Protein AF-A0A2W7NTG7-F1 (afdb_monomer)

Mean predicted aligned error: 2.25 Å

pLDDT: mean 97.22, std 2.48, range [77.12, 98.81]

Structure (mmCIF, N/CA/C/O backbone):
data_AF-A0A2W7NTG7-F1
#
_entry.id   AF-A0A2W7NTG7-F1
#
loop_
_atom_site.group_PDB
_atom_site.id
_atom_site.type_symbol
_atom_site.label_atom_id
_atom_site.label_alt_id
_atom_site.label_comp_id
_atom_site.label_asym_id
_atom_site.label_entity_id
_atom_site.label_seq_id
_atom_site.pdbx_PDB_ins_code
_atom_site.Cartn_x
_atom_site.Cartn_y
_atom_site.Cartn_z
_atom_site.occupancy
_atom_site.B_iso_or_equiv
_atom_site.auth_seq_id
_atom_site.auth_comp_id
_atom_site.auth_asym_id
_atom_site.auth_atom_id
_atom_site.pdbx_PDB_model_num
ATOM 1 N N . MET A 1 1 ? -2.825 -13.134 -6.744 1.00 77.12 1 MET A N 1
ATOM 2 C CA . MET A 1 1 ? -1.642 -12.898 -5.889 1.00 77.12 1 MET A CA 1
ATOM 3 C C . MET A 1 1 ? -0.629 -14.017 -6.126 1.00 77.12 1 MET A C 1
ATOM 5 O O . MET A 1 1 ? -1.064 -15.153 -6.277 1.00 77.12 1 MET A O 1
ATOM 9 N N . SER A 1 2 ? 0.673 -13.726 -6.230 1.00 93.56 2 SER A N 1
ATOM 10 C CA . SER A 1 2 ? 1.720 -14.763 -6.357 1.00 93.56 2 SER A CA 1
ATOM 11 C C . SER A 1 2 ? 1.965 -15.478 -5.016 1.00 93.56 2 SER A C 1
ATOM 13 O O . SER A 1 2 ? 1.467 -15.037 -3.986 1.00 93.56 2 SER A O 1
ATOM 15 N N . GLU A 1 3 ? 2.708 -16.590 -5.002 1.00 96.62 3 GLU A N 1
ATOM 16 C CA . GLU A 1 3 ? 3.138 -17.257 -3.755 1.00 96.62 3 GLU A CA 1
ATOM 17 C C . GLU A 1 3 ? 3.972 -16.337 -2.866 1.00 96.62 3 GLU A C 1
ATOM 19 O O . GLU A 1 3 ? 3.566 -16.063 -1.746 1.00 96.62 3 GLU A O 1
ATOM 24 N N . VAL A 1 4 ? 5.019 -15.721 -3.421 1.00 97.25 4 VAL A N 1
ATOM 25 C CA . VAL A 1 4 ? 5.864 -14.770 -2.680 1.00 97.25 4 VAL A CA 1
ATOM 26 C C . VAL A 1 4 ? 5.053 -13.625 -2.066 1.00 97.25 4 VAL A C 1
ATOM 28 O O . VAL A 1 4 ? 5.308 -13.230 -0.935 1.00 97.25 4 VAL A O 1
ATOM 31 N N . ALA A 1 5 ? 4.060 -13.094 -2.787 1.00 97.00 5 ALA A N 1
ATOM 32 C CA . ALA A 1 5 ? 3.209 -12.036 -2.251 1.00 97.00 5 ALA A CA 1
ATOM 33 C C . ALA A 1 5 ? 2.302 -12.525 -1.112 1.00 97.00 5 ALA A C 1
ATOM 35 O O . ALA A 1 5 ? 2.157 -11.817 -0.120 1.00 97.00 5 ALA A O 1
ATOM 36 N N . ARG A 1 6 ? 1.761 -13.747 -1.211 1.00 97.19 6 ARG A N 1
ATOM 37 C CA . ARG A 1 6 ? 0.953 -14.356 -0.142 1.00 97.19 6 ARG A CA 1
ATOM 38 C C . ARG A 1 6 ? 1.776 -14.607 1.117 1.00 97.19 6 ARG A C 1
ATOM 40 O O . ARG A 1 6 ? 1.333 -14.253 2.206 1.00 97.19 6 ARG A O 1
ATOM 47 N N . ASP A 1 7 ? 2.969 -15.171 0.965 1.00 97.94 7 ASP A N 1
ATOM 48 C CA . ASP A 1 7 ? 3.855 -15.470 2.093 1.00 97.94 7 ASP A CA 1
ATOM 49 C C . ASP A 1 7 ? 4.330 -14.185 2.771 1.00 97.94 7 ASP A C 1
ATOM 51 O O . ASP A 1 7 ? 4.365 -14.083 4.000 1.00 97.94 7 ASP A O 1
ATOM 55 N N . TYR A 1 8 ? 4.637 -13.165 1.967 1.00 98.38 8 TYR A N 1
ATOM 56 C CA . TYR A 1 8 ? 4.993 -11.849 2.471 1.00 98.38 8 TYR A CA 1
ATOM 57 C C . TYR A 1 8 ? 3.855 -11.212 3.268 1.00 98.38 8 TYR A C 1
ATOM 59 O O . TYR A 1 8 ? 4.076 -10.800 4.407 1.00 98.38 8 TYR A O 1
ATOM 67 N N . GLN A 1 9 ? 2.639 -11.175 2.714 1.00 98.44 9 GLN A N 1
ATOM 68 C CA . GLN A 1 9 ? 1.459 -10.660 3.407 1.00 98.44 9 GLN A CA 1
ATOM 69 C C . GLN A 1 9 ? 1.247 -11.377 4.742 1.00 98.44 9 GLN A C 1
ATOM 71 O O . GLN A 1 9 ? 1.132 -10.713 5.775 1.00 98.44 9 GLN A O 1
ATOM 76 N N . ALA A 1 10 ? 1.260 -12.713 4.746 1.00 98.19 10 ALA A N 1
ATOM 77 C CA . ALA A 1 10 ? 1.078 -13.506 5.959 1.00 98.19 10 ALA A CA 1
ATOM 78 C C . ALA A 1 10 ? 2.142 -13.178 7.021 1.00 98.19 10 ALA A C 1
ATOM 80 O O . ALA A 1 10 ? 1.821 -12.995 8.194 1.00 98.19 10 ALA A O 1
ATOM 81 N N . ARG A 1 11 ? 3.407 -13.008 6.615 1.00 97.94 11 ARG A N 1
ATOM 82 C CA . ARG A 1 11 ? 4.504 -12.639 7.522 1.00 97.94 11 ARG A CA 1
ATOM 83 C C . ARG A 1 11 ? 4.355 -11.231 8.111 1.00 97.94 11 ARG A C 1
ATOM 85 O O . ARG A 1 11 ? 4.637 -11.036 9.290 1.00 97.94 11 ARG A O 1
ATOM 92 N N . ILE A 1 12 ? 3.948 -10.244 7.312 1.00 98.31 12 ILE A N 1
ATOM 93 C CA . ILE A 1 12 ? 3.804 -8.843 7.756 1.00 98.31 12 ILE A CA 1
ATOM 94 C C . ILE A 1 12 ? 2.608 -8.665 8.702 1.00 98.31 12 ILE A C 1
ATOM 96 O O . ILE A 1 12 ? 2.675 -7.934 9.703 1.00 98.31 12 ILE A O 1
ATOM 100 N N . THR A 1 13 ? 1.499 -9.316 8.365 1.00 98.00 13 THR A N 1
ATOM 101 C CA . THR A 1 13 ? 0.194 -9.094 9.000 1.00 98.00 13 THR A CA 1
ATOM 102 C C . THR A 1 13 ? -0.100 -10.095 10.112 1.00 98.00 13 THR A C 1
ATOM 104 O O . THR A 1 13 ? -0.858 -9.790 11.028 1.00 98.00 13 THR A O 1
ATOM 107 N N . GLY A 1 14 ? 0.510 -11.282 10.059 1.00 97.81 14 GLY A N 1
ATOM 108 C CA . GLY A 1 14 ? 0.162 -12.420 10.909 1.00 97.81 14 GLY A CA 1
ATOM 109 C C . GLY A 1 14 ? -1.136 -13.120 10.493 1.00 97.81 14 GLY A C 1
ATOM 110 O O . GLY A 1 14 ? -1.571 -14.042 11.181 1.00 97.81 14 GLY A O 1
ATOM 111 N N . PHE A 1 15 ? -1.771 -12.694 9.398 1.00 97.88 15 PHE A N 1
ATOM 112 C CA . PHE A 1 15 ? -2.985 -13.321 8.887 1.00 97.88 15 PHE A CA 1
ATOM 113 C C . PHE A 1 15 ? -2.665 -14.617 8.136 1.00 97.88 15 PHE A C 1
ATOM 115 O O . PHE A 1 15 ? -1.583 -14.789 7.571 1.00 97.88 15 PHE A O 1
ATOM 122 N N . ALA A 1 16 ? -3.633 -15.536 8.101 1.00 97.19 16 ALA A N 1
ATOM 123 C CA . ALA A 1 16 ? -3.540 -16.698 7.229 1.00 97.19 16 ALA A CA 1
ATOM 124 C C . ALA A 1 16 ? -3.531 -16.247 5.751 1.00 97.19 16 ALA A C 1
ATOM 126 O O . ALA A 1 16 ? -4.174 -15.247 5.414 1.00 97.19 16 ALA A O 1
ATOM 127 N N . PRO A 1 17 ? -2.853 -16.974 4.844 1.00 94.12 17 PRO A N 1
ATOM 128 C CA . PRO A 1 17 ? -2.887 -16.660 3.418 1.00 94.12 17 PRO A CA 1
ATOM 129 C C . PRO A 1 17 ? -4.322 -16.504 2.897 1.00 94.12 17 PRO A C 1
ATOM 131 O O . PRO A 1 17 ? -5.213 -17.240 3.319 1.00 94.12 17 PRO A O 1
ATOM 134 N N . PHE A 1 18 ? -4.530 -15.575 1.958 1.00 93.06 18 PHE A N 1
ATOM 135 C CA . PHE A 1 18 ? -5.847 -15.231 1.390 1.00 93.06 18 PHE A CA 1
ATOM 136 C C . PHE A 1 18 ? -6.849 -14.604 2.372 1.00 93.06 18 PHE A C 1
ATOM 138 O O . PHE A 1 18 ? -8.043 -14.562 2.081 1.00 93.06 18 PHE A O 1
ATOM 145 N N . THR A 1 19 ? -6.379 -14.119 3.520 1.00 96.75 19 THR A N 1
ATOM 146 C CA . THR A 1 19 ? -7.213 -13.383 4.472 1.00 96.75 19 THR A CA 1
ATOM 147 C C . THR A 1 19 ? -6.920 -11.897 4.365 1.00 96.75 19 THR A C 1
ATOM 149 O O . THR A 1 19 ? -5.766 -11.486 4.437 1.00 96.75 19 THR A O 1
ATOM 152 N N . GLU A 1 20 ? -7.974 -11.103 4.241 1.00 97.38 20 GLU A N 1
ATOM 153 C CA . GLU A 1 20 ? -7.929 -9.641 4.228 1.00 97.38 20 GLU A CA 1
ATOM 154 C C . GLU A 1 20 ? -8.847 -9.097 5.331 1.00 97.38 20 GLU A C 1
ATOM 156 O O . GLU A 1 20 ? -9.693 -9.810 5.882 1.00 97.38 20 GLU A O 1
ATOM 161 N N . TRP A 1 21 ? -8.671 -7.825 5.673 1.00 98.06 21 TRP A N 1
ATOM 162 C CA . TRP A 1 21 ? -9.503 -7.104 6.627 1.00 98.06 21 TRP A CA 1
ATOM 163 C C . TRP A 1 21 ? -10.302 -6.016 5.917 1.00 98.06 21 TRP A C 1
ATOM 165 O O . TRP A 1 21 ? -9.723 -5.091 5.353 1.00 98.06 21 TRP A O 1
ATOM 175 N N . SER A 1 22 ? -11.631 -6.081 5.998 1.00 98.19 22 SER A N 1
ATOM 176 C CA . SER A 1 22 ? -12.491 -5.025 5.464 1.00 98.19 22 SER A CA 1
ATOM 177 C C . SER A 1 22 ? -12.824 -4.001 6.548 1.00 98.19 22 SER A C 1
ATOM 179 O O . SER A 1 22 ? -13.377 -4.337 7.598 1.00 98.19 22 SER A O 1
ATOM 181 N N . PHE A 1 23 ? -12.504 -2.734 6.296 1.00 98.06 23 PHE A N 1
ATOM 182 C CA . PHE A 1 23 ? -12.765 -1.620 7.201 1.00 98.06 23 PHE A CA 1
ATOM 183 C C . PHE A 1 23 ? -13.345 -0.431 6.433 1.00 98.06 23 PHE A C 1
ATOM 185 O O . PHE A 1 23 ? -12.767 0.041 5.458 1.00 98.06 23 PHE A O 1
ATOM 192 N N . ALA A 1 24 ? -14.513 0.055 6.867 1.00 96.62 24 ALA A N 1
ATOM 193 C CA . ALA A 1 24 ? -15.256 1.125 6.189 1.00 96.62 24 ALA A CA 1
ATOM 194 C C . ALA A 1 24 ? -15.509 0.861 4.683 1.00 96.62 24 ALA A C 1
ATOM 196 O O . ALA A 1 24 ? -15.550 1.793 3.880 1.00 96.62 24 ALA A O 1
ATOM 197 N N . GLY A 1 25 ? -15.680 -0.413 4.304 1.00 96.50 25 GLY A N 1
AT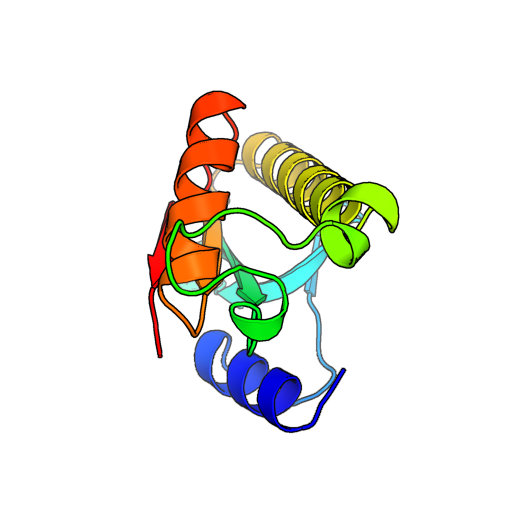OM 198 C CA . GLY A 1 25 ? -15.900 -0.841 2.917 1.00 96.50 25 GLY A CA 1
ATOM 199 C C . GLY A 1 25 ? -14.648 -0.813 2.034 1.00 96.50 25 GLY A C 1
ATOM 200 O O . GLY A 1 25 ? -14.780 -0.847 0.813 1.00 96.50 25 GLY A O 1
ATOM 201 N N . ILE A 1 26 ? -13.460 -0.709 2.635 1.00 98.25 26 ILE A N 1
ATOM 202 C CA . ILE A 1 26 ? -12.158 -0.778 1.969 1.00 98.25 26 ILE A CA 1
ATOM 203 C C . ILE A 1 26 ? -11.385 -1.961 2.542 1.00 98.25 26 ILE A C 1
ATOM 205 O O . ILE A 1 26 ? -11.356 -2.147 3.759 1.00 98.25 26 ILE A O 1
ATOM 209 N N . ASP A 1 27 ? -10.746 -2.729 1.669 1.00 98.25 27 ASP A N 1
ATOM 210 C CA . ASP A 1 27 ? -9.949 -3.883 2.069 1.00 98.25 27 ASP A CA 1
ATOM 211 C C . ASP A 1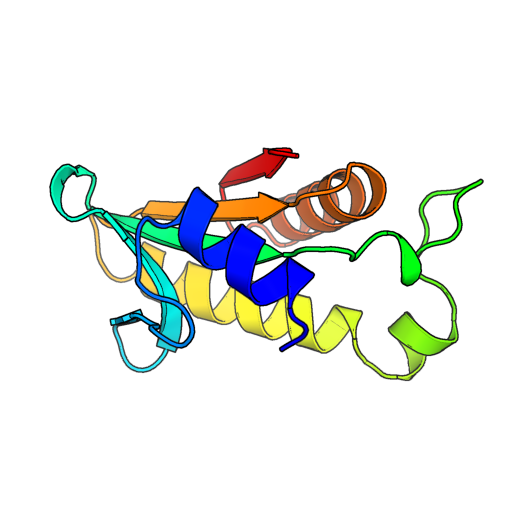 27 ? -8.499 -3.482 2.362 1.00 98.25 27 ASP A C 1
ATOM 213 O O . ASP A 1 27 ? -7.935 -2.565 1.751 1.00 98.25 27 ASP A O 1
ATOM 217 N N . PHE A 1 28 ? -7.925 -4.175 3.337 1.00 98.69 28 PHE A N 1
ATOM 218 C CA . PHE A 1 28 ? -6.555 -4.052 3.812 1.00 98.69 28 PHE A CA 1
ATOM 219 C C . PHE A 1 28 ? -5.968 -5.452 3.951 1.00 98.69 28 PHE A C 1
ATOM 221 O O . PHE A 1 28 ? -6.665 -6.385 4.356 1.00 98.69 28 PHE A O 1
ATOM 228 N N . ASP A 1 29 ? -4.673 -5.594 3.702 1.00 98.56 29 ASP A N 1
ATOM 229 C CA . ASP A 1 29 ? -4.002 -6.888 3.818 1.00 98.56 29 ASP A CA 1
ATOM 230 C C . ASP A 1 29 ? -3.965 -7.420 5.263 1.00 98.56 29 ASP A C 1
ATOM 232 O O . ASP A 1 29 ? -3.871 -8.631 5.472 1.00 98.56 29 ASP A O 1
ATOM 236 N N . GLY A 1 30 ? -4.047 -6.536 6.268 1.00 98.44 30 GLY A N 1
ATOM 237 C CA . GLY A 1 30 ? -4.085 -6.929 7.677 1.00 98.44 30 GLY A CA 1
ATOM 238 C C . GLY A 1 30 ? -4.560 -5.853 8.651 1.00 98.44 30 GLY A C 1
ATOM 239 O O . GLY A 1 30 ? -4.703 -4.676 8.310 1.00 98.44 30 GLY A O 1
ATOM 240 N N . PHE A 1 31 ? -4.777 -6.271 9.900 1.00 98.56 31 PHE A N 1
ATOM 241 C CA . PHE A 1 31 ? -5.157 -5.393 11.006 1.00 98.56 31 PHE A CA 1
ATOM 242 C C . PHE A 1 31 ? -4.594 -5.879 12.349 1.00 98.56 31 PHE A C 1
ATOM 244 O O . PHE A 1 31 ? -4.758 -7.043 12.716 1.00 98.56 31 PHE A O 1
ATOM 251 N N . ARG A 1 32 ? -3.991 -4.965 13.123 1.00 98.00 32 ARG A N 1
ATOM 252 C CA . ARG A 1 32 ? -3.546 -5.198 14.508 1.00 98.00 32 ARG A CA 1
ATOM 253 C C . ARG A 1 32 ? -4.420 -4.424 15.482 1.00 98.00 32 ARG A C 1
ATOM 255 O O . ARG A 1 32 ? -4.299 -3.204 15.617 1.00 98.00 32 ARG A O 1
ATOM 262 N N . SER A 1 33 ? -5.272 -5.148 16.201 1.00 96.69 33 SER A N 1
ATOM 263 C CA . SER A 1 33 ? -6.266 -4.568 17.109 1.00 96.69 33 SER A CA 1
ATOM 264 C C . SER A 1 33 ? -5.655 -3.779 18.269 1.00 96.69 33 SER A C 1
ATOM 266 O O . SER A 1 33 ? -6.151 -2.701 18.586 1.00 96.69 33 SER A O 1
ATOM 268 N N . SER A 1 34 ? -4.553 -4.254 18.857 1.00 96.94 34 SER A N 1
ATOM 269 C CA . SER A 1 34 ? -3.874 -3.592 19.983 1.00 96.94 34 SER A CA 1
ATOM 270 C C . SER A 1 34 ? -3.327 -2.203 19.647 1.00 96.94 34 SER A C 1
ATOM 272 O O . SER A 1 34 ? -3.146 -1.386 20.543 1.00 96.94 34 SER A O 1
ATOM 274 N N . GLU A 1 35 ? -3.062 -1.935 18.368 1.00 97.12 35 GLU A N 1
ATOM 275 C CA . GLU A 1 35 ? -2.481 -0.680 17.875 1.00 97.12 35 GLU A CA 1
ATOM 276 C C . GLU A 1 35 ? -3.478 0.138 17.035 1.00 97.12 35 GLU A C 1
ATOM 278 O O . GLU A 1 35 ? -3.145 1.231 16.578 1.00 97.12 35 GLU A O 1
ATOM 283 N N . CYS A 1 36 ? -4.688 -0.391 16.802 1.00 97.81 36 CYS A N 1
ATOM 284 C CA . CYS A 1 36 ? -5.631 0.122 15.803 1.00 97.81 36 CYS A CA 1
ATOM 285 C C . CYS A 1 36 ? -4.967 0.309 14.418 1.00 97.81 36 CYS A C 1
ATOM 287 O O . CYS A 1 36 ? -5.252 1.271 13.705 1.00 97.81 36 CYS A O 1
ATOM 289 N N . MET A 1 37 ? -4.060 -0.600 14.049 1.00 98.50 37 MET A N 1
ATOM 290 C CA . MET A 1 37 ? -3.172 -0.452 12.894 1.00 98.50 37 MET A CA 1
ATOM 291 C C . MET A 1 37 ? -3.664 -1.283 11.713 1.00 98.50 37 MET A C 1
ATOM 293 O O . MET A 1 37 ? -3.631 -2.512 11.758 1.00 98.50 37 MET A O 1
ATOM 297 N N . LEU A 1 38 ? -4.082 -0.613 10.648 1.00 98.75 38 LEU A N 1
ATOM 298 C CA . LEU A 1 38 ? -4.349 -1.209 9.344 1.00 98.75 38 LEU A CA 1
ATOM 299 C C . LEU A 1 38 ? -3.026 -1.391 8.585 1.00 98.75 38 LEU A C 1
ATOM 301 O O . LEU A 1 38 ? -2.094 -0.594 8.741 1.00 98.75 38 LEU A O 1
ATOM 305 N N . GLN A 1 39 ? -2.929 -2.448 7.784 1.00 98.81 39 GLN A N 1
ATOM 306 C CA . GLN A 1 39 ? -1.690 -2.840 7.115 1.00 98.81 39 GLN A CA 1
ATOM 307 C C . GLN A 1 39 ? -1.932 -3.148 5.636 1.00 98.81 39 GLN A C 1
ATOM 309 O O . GLN A 1 39 ? -2.894 -3.831 5.302 1.00 98.81 39 GLN A O 1
ATOM 314 N N . GLU A 1 40 ? -1.013 -2.704 4.783 1.00 98.81 40 GLU A N 1
ATOM 315 C CA . GLU A 1 40 ? -0.903 -3.097 3.373 1.00 98.81 40 GLU A CA 1
ATOM 316 C C . GLU A 1 40 ? 0.506 -3.651 3.110 1.00 98.81 40 GLU A C 1
ATOM 318 O O . GLU A 1 40 ? 1.483 -3.101 3.620 1.00 98.81 40 GLU A O 1
ATOM 323 N N . ALA A 1 41 ? 0.641 -4.711 2.316 1.00 98.50 41 ALA A N 1
ATOM 324 C CA . ALA A 1 41 ? 1.880 -5.430 2.050 1.00 98.50 41 ALA A CA 1
ATOM 325 C C . ALA A 1 41 ? 2.133 -5.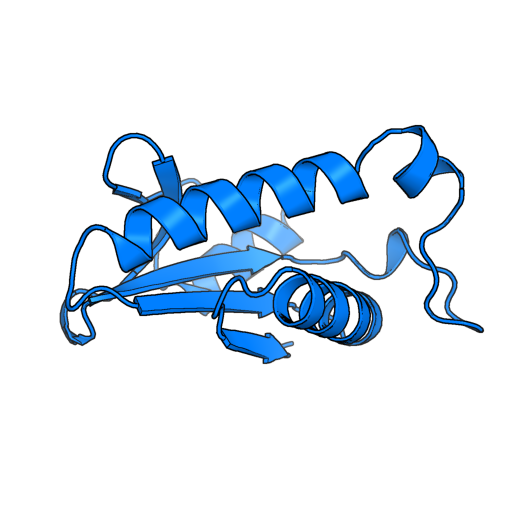578 0.535 1.00 98.50 41 ALA A C 1
ATOM 327 O O . ALA A 1 41 ? 1.419 -6.269 -0.189 1.00 98.50 41 ALA A O 1
ATOM 328 N N . LYS A 1 42 ? 3.210 -4.965 0.034 1.00 98.19 42 LYS A N 1
ATOM 329 C CA . LYS A 1 42 ? 3.607 -4.997 -1.381 1.00 98.19 42 LYS A CA 1
ATOM 330 C C . LYS A 1 42 ? 4.912 -5.773 -1.564 1.00 98.19 42 LYS A C 1
ATOM 332 O O . LYS A 1 42 ? 5.981 -5.343 -1.135 1.00 98.19 42 LYS A O 1
ATOM 337 N N . ALA A 1 43 ? 4.824 -6.919 -2.237 1.00 97.81 43 ALA A N 1
ATOM 338 C CA . ALA A 1 43 ? 5.954 -7.806 -2.504 1.00 97.81 43 ALA A CA 1
ATOM 339 C C . ALA A 1 43 ? 6.332 -7.832 -3.987 1.00 97.81 43 ALA A C 1
ATOM 341 O O . ALA A 1 43 ? 5.445 -7.899 -4.842 1.00 97.81 43 ALA A O 1
ATOM 342 N N . ARG A 1 44 ? 7.637 -7.886 -4.281 1.00 96.88 44 ARG A N 1
ATOM 343 C CA . ARG A 1 44 ? 8.174 -7.999 -5.647 1.00 96.88 44 ARG A CA 1
ATOM 344 C C . ARG A 1 44 ? 7.716 -6.864 -6.569 1.00 96.88 44 ARG A C 1
ATOM 346 O O . ARG A 1 44 ? 7.261 -7.124 -7.681 1.00 96.88 44 ARG A O 1
ATOM 353 N N . TYR A 1 45 ? 7.751 -5.623 -6.094 1.00 96.81 45 TYR A N 1
ATOM 354 C CA . TYR A 1 45 ? 7.351 -4.463 -6.891 1.00 96.81 45 TYR A CA 1
ATOM 355 C C . TYR A 1 45 ? 8.509 -3.837 -7.668 1.00 96.81 45 TYR A C 1
ATOM 357 O O . TYR A 1 45 ? 8.231 -3.216 -8.691 1.00 96.81 45 TYR A O 1
ATOM 365 N N . ASP A 1 46 ? 9.771 -4.066 -7.294 1.00 98.00 46 ASP A N 1
ATOM 366 C CA . ASP A 1 46 ? 10.937 -3.502 -7.993 1.00 98.00 46 ASP A CA 1
ATOM 367 C C . ASP A 1 46 ? 11.011 -3.968 -9.457 1.00 98.00 46 ASP A C 1
ATOM 369 O O . ASP A 1 46 ? 11.521 -3.257 -10.317 1.00 98.00 46 ASP A O 1
ATOM 373 N N . GLN A 1 47 ? 10.384 -5.103 -9.800 1.00 96.25 47 GLN A N 1
ATOM 374 C CA . GLN A 1 47 ? 10.242 -5.559 -11.193 1.00 96.25 47 GLN A CA 1
ATOM 375 C C . GLN A 1 47 ? 9.520 -4.551 -12.113 1.00 96.25 47 GLN A C 1
ATOM 377 O O . GLN A 1 47 ? 9.633 -4.637 -13.338 1.00 96.25 47 GLN A O 1
ATOM 382 N N . PHE A 1 48 ? 8.753 -3.616 -11.545 1.00 97.38 48 PHE A N 1
ATOM 383 C CA . PHE A 1 48 ? 8.034 -2.574 -12.278 1.00 97.38 48 PHE A CA 1
ATOM 384 C C . PHE A 1 48 ? 8.841 -1.290 -12.474 1.00 97.38 48 PHE A C 1
ATOM 386 O O . PHE A 1 48 ? 8.365 -0.389 -13.165 1.00 97.38 48 PHE A O 1
ATOM 393 N N . PHE A 1 49 ? 10.046 -1.221 -11.917 1.00 98.12 49 PHE A N 1
ATOM 394 C CA . PHE A 1 49 ? 10.908 -0.047 -11.930 1.00 98.12 49 PHE A CA 1
ATOM 395 C C . PHE A 1 49 ? 12.198 -0.331 -12.693 1.00 98.12 49 PHE A C 1
ATOM 397 O O . PHE A 1 49 ? 12.594 -1.490 -12.898 1.00 98.12 49 PHE A O 1
ATOM 404 N N . ASP A 1 50 ? 12.813 0.732 -13.191 1.00 96.69 50 ASP A N 1
ATOM 405 C CA . ASP A 1 50 ? 14.159 0.663 -13.728 1.00 96.69 50 ASP A CA 1
ATOM 406 C C . ASP A 1 50 ? 15.182 0.661 -12.574 1.00 96.69 50 ASP A C 1
ATOM 408 O O . ASP A 1 50 ? 15.073 1.480 -11.660 1.00 96.69 50 ASP A O 1
ATOM 412 N N . PRO A 1 51 ? 16.142 -0.283 -12.550 1.00 95.88 51 PRO A N 1
ATOM 413 C CA . PRO A 1 51 ? 17.116 -0.376 -11.469 1.00 95.88 51 PRO A CA 1
ATOM 414 C C . PRO A 1 51 ? 18.158 0.751 -11.473 1.00 95.88 51 PRO A C 1
ATOM 416 O O . PRO A 1 51 ? 18.854 0.898 -10.470 1.00 95.88 51 PRO A O 1
ATOM 419 N N . GLU A 1 52 ? 18.317 1.497 -12.572 1.00 95.06 52 GLU A N 1
ATOM 420 C CA . GLU A 1 52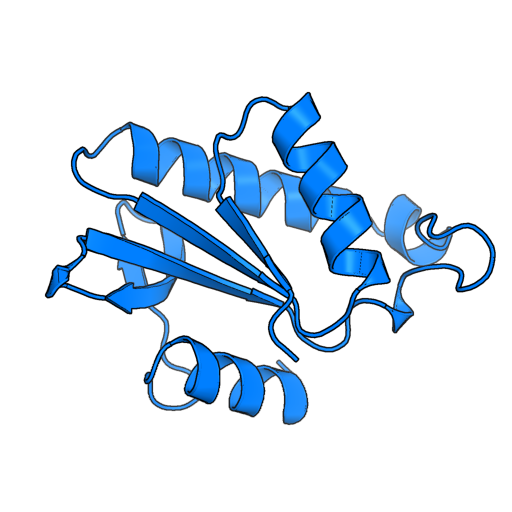 ? 19.329 2.554 -12.676 1.00 95.06 52 GLU A CA 1
ATOM 421 C C . GLU A 1 52 ? 18.833 3.894 -12.126 1.00 95.06 52 GLU A C 1
ATOM 423 O O . GLU A 1 52 ? 19.571 4.562 -11.401 1.00 95.06 52 GLU A O 1
ATOM 428 N N . ASP A 1 53 ? 17.597 4.286 -12.448 1.00 95.31 53 ASP A N 1
ATOM 429 C CA . ASP A 1 53 ? 17.033 5.588 -12.062 1.00 95.31 53 ASP A CA 1
ATOM 430 C C . ASP A 1 53 ? 15.890 5.504 -11.033 1.00 95.31 53 ASP A C 1
ATOM 432 O O . ASP A 1 53 ? 15.514 6.523 -10.452 1.00 95.31 53 ASP A O 1
ATOM 436 N N . GLY A 1 54 ? 15.367 4.304 -10.759 1.00 96.06 54 GLY A N 1
ATOM 437 C CA . GLY A 1 54 ? 14.268 4.086 -9.818 1.00 96.06 54 GLY A CA 1
ATOM 438 C C . GLY A 1 54 ? 12.898 4.547 -10.326 1.00 96.06 54 GLY A C 1
ATOM 439 O O . GLY A 1 54 ? 11.929 4.547 -9.562 1.00 96.06 54 GLY A O 1
ATOM 440 N N . GLU A 1 55 ? 12.784 4.928 -11.598 1.00 96.44 55 GLU A N 1
ATOM 441 C CA . GLU A 1 55 ? 11.539 5.390 -12.199 1.00 96.44 55 GLU A CA 1
ATOM 442 C C . GLU A 1 55 ? 10.694 4.207 -12.715 1.00 96.44 55 GLU A C 1
ATOM 444 O O . GLU A 1 55 ? 11.201 3.132 -13.069 1.00 96.44 55 GLU A O 1
ATOM 449 N N . PRO A 1 56 ? 9.357 4.347 -12.736 1.00 96.69 56 PRO A N 1
ATOM 450 C CA . PRO A 1 56 ? 8.473 3.286 -13.182 1.00 96.69 56 PRO A CA 1
ATOM 451 C C . PRO A 1 56 ? 8.679 3.013 -14.669 1.00 96.69 56 PRO A C 1
ATOM 453 O O . PRO A 1 56 ? 8.611 3.906 -15.518 1.00 96.69 56 PRO A O 1
ATOM 456 N N . ARG A 1 57 ? 8.814 1.733 -15.019 1.00 97.00 57 ARG A N 1
ATOM 457 C CA . ARG A 1 57 ? 8.884 1.306 -16.418 1.00 97.00 57 ARG A CA 1
ATOM 458 C C . ARG A 1 57 ? 7.632 1.766 -17.165 1.00 97.00 57 ARG A C 1
ATOM 460 O O . ARG A 1 57 ? 6.515 1.703 -16.643 1.00 97.00 57 ARG A O 1
ATOM 467 N N . LEU A 1 58 ? 7.795 2.141 -18.436 1.00 92.88 58 LEU A N 1
ATOM 468 C CA . LEU A 1 58 ? 6.707 2.681 -19.266 1.00 92.88 58 LEU A CA 1
ATOM 469 C C . LEU A 1 58 ? 5.449 1.803 -19.266 1.00 92.88 58 LEU A C 1
ATOM 471 O O . LEU A 1 58 ? 4.341 2.323 -19.172 1.00 92.88 58 LEU A O 1
ATOM 475 N N . PHE A 1 59 ? 5.594 0.475 -19.319 1.00 92.81 59 PHE A N 1
ATOM 476 C CA . PHE A 1 59 ? 4.440 -0.428 -19.303 1.00 92.81 59 PHE A CA 1
ATOM 477 C C . PHE A 1 59 ? 3.651 -0.357 -17.986 1.00 92.81 59 PHE A C 1
ATOM 479 O O . PHE A 1 59 ? 2.430 -0.508 -17.999 1.00 92.81 59 PHE A O 1
ATOM 486 N N . PHE A 1 60 ? 4.321 -0.111 -16.856 1.00 94.19 60 PHE A N 1
ATOM 487 C CA . PHE A 1 60 ? 3.682 -0.003 -15.549 1.00 94.19 60 PHE A CA 1
ATOM 488 C C . PHE A 1 60 ? 2.916 1.317 -15.429 1.00 94.19 60 PHE A C 1
ATOM 490 O O . PHE A 1 60 ? 1.749 1.322 -15.028 1.00 94.19 60 PHE A O 1
ATOM 497 N N . SER A 1 61 ? 3.528 2.424 -15.857 1.00 90.88 61 SER A N 1
ATOM 498 C CA . SER A 1 61 ? 2.893 3.746 -15.842 1.00 90.88 61 SER A CA 1
ATOM 499 C C . SER A 1 61 ? 1.734 3.854 -16.851 1.00 90.88 61 SER A C 1
ATOM 501 O O . SER A 1 61 ? 0.593 4.178 -16.487 1.00 90.88 61 SER A O 1
ATOM 503 N N . LEU A 1 62 ? 1.965 3.481 -18.117 1.00 91.38 62 LEU A N 1
ATOM 504 C CA . LEU A 1 62 ? 0.940 3.523 -19.170 1.00 91.38 62 LEU A CA 1
ATOM 505 C C . LEU A 1 62 ? -0.177 2.504 -18.915 1.00 91.38 62 LEU A C 1
ATOM 507 O O . LEU A 1 62 ? -1.356 2.836 -19.059 1.00 91.38 62 LEU A O 1
ATOM 511 N N . GLY A 1 63 ? 0.171 1.311 -18.419 1.00 93.56 63 GLY A N 1
ATOM 512 C CA . GLY A 1 63 ? -0.782 0.285 -17.981 1.00 93.56 63 GLY A CA 1
ATOM 513 C C . GLY A 1 63 ? -1.593 0.665 -16.734 1.00 93.56 63 GLY A C 1
ATOM 514 O O . GLY A 1 63 ? -2.509 -0.061 -16.340 1.00 93.56 63 GLY A O 1
ATOM 515 N N . GLY A 1 64 ? -1.291 1.809 -16.111 1.00 94.81 64 GLY A N 1
ATOM 516 C CA . GLY A 1 64 ? -2.019 2.345 -14.965 1.00 94.81 64 GLY A CA 1
ATOM 517 C C . GLY A 1 64 ? -1.742 1.626 -13.650 1.00 94.81 64 GLY A C 1
ATOM 518 O O . GLY A 1 64 ? -2.552 1.743 -12.732 1.00 94.81 64 GLY A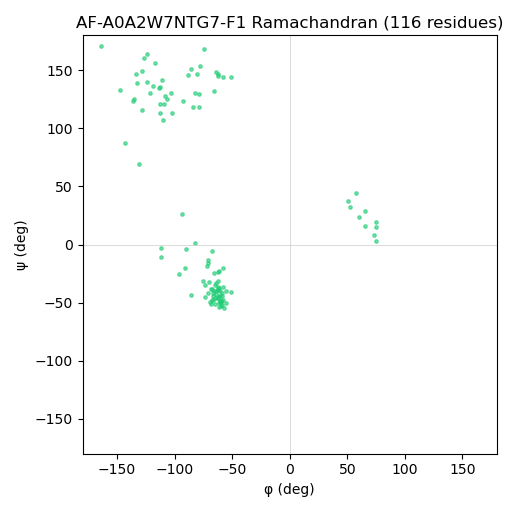 O 1
ATOM 519 N N . GLY A 1 65 ? -0.636 0.888 -13.546 1.00 94.88 65 GLY A N 1
ATOM 520 C CA . GLY A 1 65 ? -0.213 0.223 -12.314 1.00 94.88 65 GLY A CA 1
ATOM 521 C C . GLY A 1 65 ? 0.019 1.220 -11.179 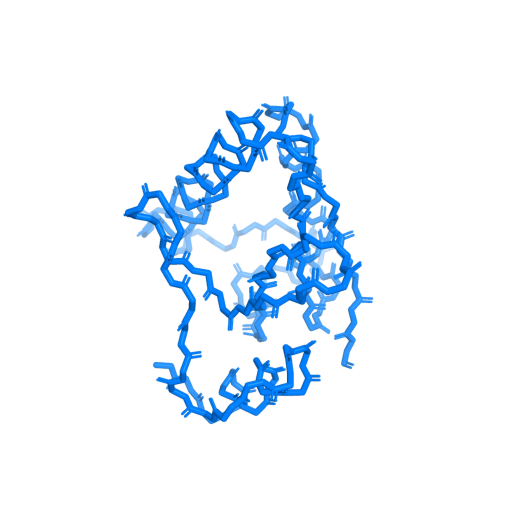1.00 94.88 65 GLY A C 1
ATOM 522 O O . GLY A 1 65 ? -0.575 1.079 -10.112 1.00 94.88 65 GLY A O 1
ATOM 523 N N . GLU A 1 66 ? 0.764 2.292 -11.449 1.00 96.00 66 GLU A N 1
ATOM 524 C CA . GLU A 1 66 ? 0.969 3.387 -10.493 1.00 96.00 66 GLU A CA 1
ATOM 525 C C . GLU A 1 66 ? -0.356 4.044 -10.086 1.00 96.00 66 GLU A C 1
ATOM 527 O O . GLU A 1 66 ? -0.656 4.162 -8.900 1.00 96.00 66 GLU A O 1
ATOM 532 N N . ARG A 1 67 ? -1.210 4.395 -11.061 1.00 97.19 67 ARG A N 1
ATOM 533 C CA . ARG A 1 67 ? -2.525 5.000 -10.784 1.00 97.19 67 ARG A CA 1
ATOM 534 C C . ARG A 1 67 ? -3.393 4.105 -9.897 1.00 97.19 67 ARG A C 1
ATOM 536 O O . ARG A 1 67 ? -4.132 4.615 -9.060 1.00 97.19 67 ARG A O 1
ATOM 543 N N . LYS A 1 68 ? -3.331 2.781 -10.070 1.00 97.56 68 LYS A N 1
ATOM 544 C CA . LYS A 1 68 ? -4.059 1.826 -9.219 1.00 97.56 68 LYS A CA 1
ATOM 545 C C . LYS A 1 68 ? -3.528 1.829 -7.786 1.00 97.56 68 LYS A C 1
ATOM 547 O O . LYS A 1 68 ? -4.343 1.890 -6.870 1.00 97.56 68 LYS A O 1
ATOM 552 N N . ILE A 1 69 ? -2.205 1.823 -7.606 1.00 98.00 69 ILE A N 1
ATOM 553 C CA . ILE A 1 69 ? -1.567 1.906 -6.282 1.00 98.00 69 ILE A CA 1
ATOM 554 C C . ILE A 1 69 ? -1.970 3.203 -5.581 1.00 98.00 69 ILE A C 1
ATOM 556 O O . ILE A 1 69 ? -2.466 3.156 -4.460 1.00 98.00 69 ILE A O 1
ATOM 560 N N . MET A 1 70 ? -1.852 4.345 -6.267 1.00 98.38 70 MET A N 1
ATOM 561 C CA . MET A 1 70 ? -2.223 5.644 -5.699 1.00 98.38 70 MET A CA 1
ATOM 562 C C . MET A 1 70 ? -3.703 5.692 -5.316 1.00 98.38 70 MET A C 1
ATOM 564 O O . MET A 1 70 ? -4.032 6.092 -4.207 1.00 98.38 70 MET A O 1
ATOM 568 N N . ARG A 1 71 ? -4.616 5.198 -6.167 1.00 98.50 71 ARG A N 1
ATOM 569 C CA . ARG A 1 71 ? -6.049 5.137 -5.822 1.00 98.50 71 ARG A CA 1
ATOM 570 C C . ARG A 1 71 ? -6.325 4.274 -4.589 1.00 98.50 71 ARG A C 1
ATOM 572 O O . ARG A 1 71 ? -7.176 4.655 -3.787 1.00 98.50 71 ARG A O 1
ATOM 579 N N . GLN A 1 72 ? -5.637 3.141 -4.442 1.00 98.62 72 GLN A N 1
ATOM 580 C CA . GLN A 1 72 ? -5.768 2.283 -3.263 1.00 98.62 72 GLN A CA 1
ATOM 581 C C . GLN A 1 72 ? -5.261 3.006 -2.007 1.00 98.62 72 GLN A C 1
ATOM 583 O O . GLN A 1 72 ? -6.006 3.128 -1.036 1.00 98.62 72 GLN A O 1
ATOM 588 N N . ALA A 1 73 ? -4.046 3.556 -2.062 1.00 98.75 73 ALA A N 1
ATOM 589 C CA . ALA A 1 73 ? -3.422 4.287 -0.963 1.00 98.75 73 ALA A CA 1
ATOM 590 C C . ALA A 1 73 ? -4.278 5.478 -0.508 1.00 98.75 73 ALA A C 1
ATOM 592 O O . ALA A 1 73 ? -4.566 5.612 0.681 1.00 98.75 73 ALA A O 1
ATOM 593 N N . SER A 1 74 ? -4.767 6.304 -1.438 1.00 98.75 74 SER A N 1
ATOM 594 C CA . SER A 1 74 ? -5.617 7.451 -1.105 1.00 98.75 74 SER A CA 1
ATOM 595 C C . SER A 1 74 ? -6.947 7.020 -0.472 1.00 98.75 74 SER A C 1
ATOM 597 O O . SER A 1 74 ? -7.409 7.658 0.477 1.00 98.75 74 SER A O 1
ATOM 599 N N . ALA A 1 75 ? -7.570 5.939 -0.961 1.00 98.75 75 ALA A N 1
ATOM 600 C CA . ALA A 1 75 ? -8.824 5.424 -0.405 1.00 98.75 75 ALA A CA 1
ATOM 601 C C . ALA A 1 75 ? -8.636 4.874 1.016 1.00 98.75 75 ALA A C 1
ATOM 603 O O . ALA A 1 75 ? -9.383 5.252 1.923 1.00 98.75 75 ALA A O 1
ATOM 604 N N . GLN A 1 76 ? -7.608 4.049 1.216 1.00 98.81 76 GLN A N 1
ATOM 605 C CA . GLN A 1 76 ? -7.242 3.504 2.520 1.00 98.81 76 GLN A CA 1
ATOM 606 C C . GLN A 1 76 ? -6.895 4.621 3.509 1.00 98.81 76 GLN A C 1
ATOM 608 O O . GLN A 1 76 ? -7.481 4.687 4.586 1.00 98.81 76 GLN A O 1
ATOM 613 N N . ALA A 1 77 ? -6.044 5.573 3.118 1.00 98.69 77 ALA A N 1
ATOM 614 C CA . ALA A 1 77 ? -5.664 6.692 3.974 1.00 98.69 77 ALA A CA 1
ATOM 615 C C . ALA A 1 77 ? -6.862 7.570 4.367 1.00 98.69 77 ALA A C 1
ATOM 617 O O . ALA A 1 77 ? -6.953 8.024 5.510 1.00 98.69 77 ALA A O 1
ATOM 618 N N . ARG A 1 78 ? -7.817 7.790 3.450 1.00 98.56 78 ARG A N 1
ATOM 619 C CA . ARG A 1 78 ? -9.066 8.502 3.764 1.00 98.56 78 ARG A CA 1
ATOM 620 C C . ARG A 1 78 ? -9.898 7.739 4.793 1.00 98.56 78 ARG A C 1
ATOM 622 O O . ARG A 1 78 ? -10.383 8.359 5.737 1.00 98.56 78 ARG A O 1
ATOM 629 N N . ALA A 1 79 ? -10.063 6.428 4.614 1.00 98.44 79 ALA A N 1
ATOM 630 C CA . ALA A 1 79 ? -10.808 5.583 5.545 1.00 98.44 79 ALA A CA 1
ATOM 631 C C . ALA A 1 79 ? -10.164 5.580 6.939 1.00 98.44 79 ALA A C 1
ATOM 633 O O . ALA A 1 79 ? -10.865 5.771 7.930 1.00 98.44 79 ALA A O 1
ATOM 634 N N . THR A 1 80 ? -8.838 5.462 7.021 1.00 98.38 80 THR A N 1
ATOM 635 C CA . THR A 1 80 ? -8.092 5.523 8.285 1.00 98.38 80 THR A CA 1
ATOM 636 C C . THR A 1 80 ? -8.265 6.879 8.978 1.00 98.38 80 THR A C 1
ATOM 638 O O . THR A 1 80 ? -8.728 6.944 10.115 1.00 98.38 80 THR A O 1
ATOM 641 N N . ARG A 1 81 ? -7.994 7.999 8.288 1.00 97.88 81 ARG A N 1
ATOM 642 C CA . ARG A 1 81 ? -8.100 9.342 8.897 1.00 97.88 81 ARG A CA 1
ATOM 643 C C . ARG A 1 81 ? -9.511 9.694 9.365 1.00 97.88 81 ARG A C 1
ATOM 645 O O . ARG A 1 81 ? -9.659 10.438 10.329 1.00 97.88 81 ARG A O 1
ATOM 652 N N . ALA A 1 82 ? -10.538 9.181 8.691 1.00 98.06 82 ALA A N 1
ATOM 653 C CA . ALA A 1 82 ? -11.927 9.406 9.077 1.00 98.06 82 ALA A CA 1
ATOM 654 C C . ALA A 1 82 ? -12.331 8.669 10.369 1.00 98.06 82 ALA A C 1
ATOM 656 O O . ALA A 1 82 ? -13.385 8.969 10.922 1.00 98.06 82 ALA A O 1
ATOM 657 N N . ASN A 1 83 ? -11.516 7.724 10.853 1.00 97.94 83 ASN A N 1
ATOM 658 C CA . ASN A 1 83 ? -11.849 6.857 11.982 1.00 97.94 83 ASN A CA 1
ATOM 659 C C . ASN A 1 83 ? -10.711 6.809 13.024 1.00 97.94 83 ASN A C 1
ATOM 661 O O . ASN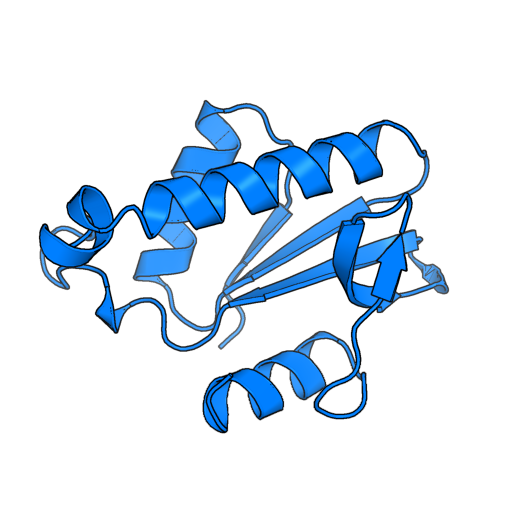 A 1 83 ? -10.047 5.777 13.168 1.00 97.94 83 ASN A O 1
ATOM 665 N N . PRO A 1 84 ? -10.441 7.899 13.766 1.00 96.62 84 PRO A N 1
ATOM 666 C CA . PRO A 1 84 ? -9.467 7.866 14.857 1.00 96.62 84 PRO A CA 1
ATOM 667 C C . PRO A 1 84 ? -9.906 6.879 15.963 1.00 96.62 84 PRO A C 1
ATOM 669 O O . PRO A 1 84 ? -11.104 6.765 16.229 1.00 96.62 84 PRO A O 1
ATOM 672 N N . PRO A 1 85 ? -8.972 6.169 16.626 1.00 96.81 85 PRO A N 1
ATOM 673 C CA . PRO A 1 85 ? -7.517 6.344 16.587 1.00 96.81 85 PRO A CA 1
ATOM 674 C C . PRO A 1 85 ? -6.804 5.455 15.548 1.00 96.81 85 PRO A C 1
ATOM 676 O O . PRO A 1 85 ? -5.643 5.104 15.752 1.00 96.81 85 PRO A O 1
ATOM 679 N N . SER A 1 86 ? -7.477 5.037 14.467 1.00 98.06 86 SER A N 1
ATOM 680 C CA . SER A 1 86 ? -6.859 4.124 13.499 1.00 98.06 86 SER A CA 1
ATOM 681 C C . SER A 1 86 ? -5.627 4.718 12.808 1.00 98.06 86 SER A C 1
ATOM 683 O O . SER A 1 86 ? -5.528 5.922 12.566 1.00 98.06 86 SER A O 1
ATOM 685 N N . GLN A 1 87 ? -4.677 3.838 12.504 1.00 98.25 87 GLN A N 1
ATOM 686 C CA . GLN A 1 87 ? -3.409 4.134 11.841 1.00 98.25 87 GLN A CA 1
ATOM 687 C C . GLN A 1 87 ? -3.241 3.233 10.614 1.00 98.25 87 GLN A C 1
ATOM 689 O O . GLN A 1 87 ? -3.901 2.199 10.509 1.00 98.25 87 GLN A O 1
ATOM 694 N N . LEU A 1 88 ? -2.369 3.622 9.680 1.00 98.75 88 LEU A N 1
ATOM 695 C CA . LEU A 1 88 ? -2.111 2.877 8.448 1.00 98.75 88 LEU A CA 1
ATOM 696 C C . LEU A 1 88 ? -0.613 2.806 8.152 1.00 98.75 88 LEU A C 1
ATOM 698 O O . LEU A 1 88 ? 0.043 3.837 7.974 1.00 98.75 88 LEU A O 1
ATOM 702 N N . ASN A 1 89 ? -0.121 1.575 8.020 1.00 98.81 89 ASN A N 1
ATOM 703 C CA . ASN A 1 89 ? 1.219 1.281 7.531 1.00 98.81 89 ASN A CA 1
ATOM 704 C C . ASN A 1 89 ? 1.157 0.579 6.170 1.00 98.81 89 ASN A C 1
ATOM 706 O O . ASN A 1 89 ? 0.409 -0.382 5.990 1.00 98.81 89 ASN A O 1
ATOM 710 N N . TRP A 1 90 ? 2.008 1.016 5.245 1.00 98.81 90 TRP A N 1
ATOM 711 C CA . TRP A 1 90 ? 2.311 0.301 4.007 1.00 98.81 90 TRP A CA 1
ATOM 712 C C . TRP A 1 90 ? 3.711 -0.305 4.104 1.00 98.81 90 TRP A C 1
ATOM 714 O O . TRP A 1 90 ? 4.679 0.407 4.369 1.00 98.81 90 TRP A O 1
ATOM 724 N N . TYR A 1 91 ? 3.816 -1.613 3.891 1.00 98.81 91 TYR A N 1
ATOM 725 C CA . TYR A 1 91 ? 5.052 -2.385 3.957 1.00 98.81 91 TYR A CA 1
ATOM 726 C C . TYR A 1 91 ? 5.477 -2.796 2.553 1.00 98.81 91 TYR A C 1
ATOM 728 O O . TYR A 1 91 ? 4.698 -3.390 1.808 1.00 98.81 91 TYR A O 1
ATOM 736 N N . PHE A 1 92 ? 6.721 -2.502 2.206 1.00 98.75 92 PHE A N 1
ATOM 737 C CA . PHE A 1 92 ? 7.331 -2.881 0.941 1.00 98.75 92 PHE A CA 1
ATOM 738 C C . PHE A 1 92 ? 8.457 -3.878 1.193 1.00 98.75 92 PHE A C 1
ATOM 740 O O . PHE A 1 92 ? 9.281 -3.687 2.088 1.00 98.75 92 PHE A O 1
ATOM 747 N N . MET A 1 93 ? 8.490 -4.942 0.393 1.00 98.69 93 MET A N 1
ATOM 748 C CA . MET A 1 93 ? 9.557 -5.945 0.443 1.00 98.69 93 MET A CA 1
ATOM 749 C C . MET A 1 93 ? 10.885 -5.391 -0.082 1.00 98.69 93 MET A C 1
ATOM 751 O O . MET A 1 93 ? 11.948 -5.805 0.366 1.00 98.69 93 MET A O 1
ATOM 755 N N . GLU A 1 94 ? 10.828 -4.477 -1.047 1.00 98.56 94 GLU A N 1
ATOM 756 C CA . GLU A 1 94 ? 11.983 -4.082 -1.849 1.00 98.56 94 GLU A CA 1
ATOM 757 C C . GLU A 1 94 ? 12.164 -2.553 -1.866 1.00 98.56 94 GLU A C 1
ATOM 759 O O . GLU A 1 94 ? 11.181 -1.814 -1.714 1.00 98.56 94 GLU A O 1
ATOM 764 N N . PRO A 1 95 ? 13.416 -2.070 -1.981 1.00 98.38 95 PRO A N 1
ATOM 765 C CA . PRO A 1 95 ? 13.756 -0.675 -1.724 1.00 98.38 95 PRO A CA 1
ATOM 766 C C . PRO A 1 95 ? 13.307 0.304 -2.813 1.00 98.38 95 PRO A C 1
ATOM 768 O O . PRO A 1 95 ? 12.921 1.416 -2.461 1.00 98.38 95 PRO A O 1
ATOM 771 N N . ILE A 1 96 ? 13.317 -0.062 -4.101 1.00 98.56 96 ILE A N 1
ATOM 772 C CA . ILE A 1 96 ? 13.023 0.911 -5.171 1.00 98.56 96 ILE A CA 1
ATOM 773 C C . ILE A 1 96 ? 11.549 1.315 -5.112 1.00 98.56 96 ILE A C 1
ATOM 775 O O . ILE A 1 96 ? 11.211 2.499 -5.054 1.00 98.56 96 ILE A O 1
ATOM 779 N N . ALA A 1 97 ? 10.656 0.328 -5.042 1.00 98.25 97 ALA A N 1
ATOM 780 C CA . ALA A 1 97 ? 9.230 0.575 -4.896 1.00 98.25 97 ALA A CA 1
ATOM 781 C C . ALA A 1 97 ? 8.906 1.294 -3.576 1.00 98.25 97 ALA A C 1
ATOM 783 O O . ALA A 1 97 ? 8.039 2.171 -3.557 1.00 98.25 97 ALA A O 1
ATOM 784 N N . HIS A 1 98 ? 9.602 0.944 -2.484 1.00 98.69 98 HIS A N 1
ATOM 785 C CA . HIS A 1 98 ? 9.471 1.635 -1.198 1.00 98.69 98 HIS A CA 1
ATOM 786 C C . HIS A 1 98 ? 9.769 3.128 -1.335 1.00 98.69 98 HIS A C 1
ATOM 788 O O . HIS A 1 98 ? 8.919 3.944 -0.981 1.00 98.69 98 HIS A O 1
ATOM 794 N N . GLU A 1 99 ? 10.939 3.481 -1.865 1.00 98.50 99 GLU A N 1
ATOM 795 C CA . GLU A 1 99 ? 11.380 4.869 -1.997 1.00 98.50 99 GLU A CA 1
ATOM 796 C C . GLU A 1 99 ? 10.445 5.661 -2.915 1.00 98.50 99 GLU A C 1
ATOM 798 O O . GLU A 1 99 ? 9.970 6.746 -2.553 1.00 98.50 99 GLU A O 1
ATOM 803 N N . TYR A 1 100 ? 10.101 5.079 -4.066 1.00 98.50 100 TYR A N 1
ATOM 804 C CA . TYR A 1 100 ? 9.230 5.709 -5.048 1.00 98.50 100 TYR A CA 1
ATOM 805 C C . TYR A 1 100 ? 7.849 6.040 -4.467 1.00 98.50 100 TYR A C 1
ATOM 807 O O . TYR A 1 100 ? 7.399 7.190 -4.521 1.00 98.50 100 TYR A O 1
ATOM 815 N N . PHE A 1 101 ? 7.173 5.056 -3.864 1.00 98.44 101 PHE A N 1
ATOM 816 C CA . PHE A 1 101 ? 5.832 5.271 -3.321 1.00 98.44 101 PHE A CA 1
ATOM 817 C C . PHE A 1 101 ? 5.839 6.065 -2.016 1.00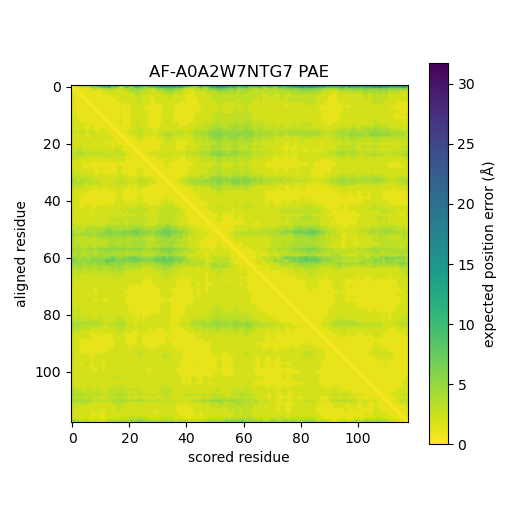 98.44 101 PHE A C 1
ATOM 819 O O . PHE A 1 101 ? 4.920 6.854 -1.806 1.00 98.44 101 PHE A O 1
ATOM 826 N N . ALA A 1 102 ? 6.874 5.954 -1.178 1.00 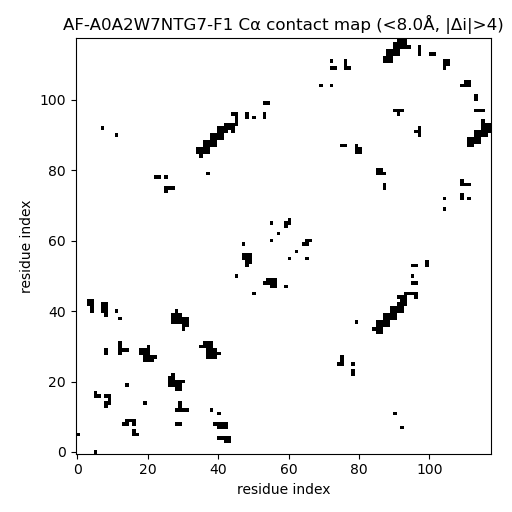98.50 102 ALA A N 1
ATOM 827 C CA . ALA A 1 102 ? 7.017 6.816 -0.006 1.00 98.50 102 ALA A CA 1
ATOM 828 C C . ALA A 1 102 ? 7.068 8.298 -0.413 1.00 98.50 102 ALA A C 1
ATOM 830 O O . ALA A 1 102 ? 6.367 9.123 0.182 1.00 98.50 102 ALA A O 1
ATOM 831 N N . ARG A 1 103 ? 7.830 8.630 -1.468 1.00 98.38 103 ARG A N 1
ATOM 832 C CA . ARG A 1 103 ? 7.875 9.982 -2.042 1.00 98.38 103 ARG A CA 1
ATOM 833 C C . ARG A 1 103 ? 6.499 10.423 -2.540 1.00 98.38 103 ARG A C 1
ATOM 835 O O . ARG A 1 103 ? 6.052 11.511 -2.183 1.00 98.38 103 ARG A O 1
ATOM 842 N N . LEU A 1 104 ? 5.810 9.595 -3.327 1.00 98.25 104 LEU A N 1
ATOM 843 C CA . LEU A 1 104 ? 4.492 9.951 -3.863 1.00 98.25 104 LEU A CA 1
ATOM 844 C C . LEU A 1 104 ? 3.431 10.126 -2.771 1.00 98.25 104 LEU A C 1
ATOM 846 O O . LEU A 1 104 ? 2.670 11.090 -2.811 1.00 98.25 104 LEU A O 1
ATOM 850 N N . PHE A 1 105 ? 3.391 9.242 -1.774 1.00 98.56 105 PHE A N 1
ATOM 851 C CA . PHE A 1 105 ? 2.433 9.340 -0.670 1.00 98.56 105 PHE A CA 1
ATOM 852 C C . PHE A 1 105 ? 2.671 10.584 0.186 1.00 98.56 105 PHE A C 1
ATOM 854 O O . PHE A 1 105 ? 1.710 11.180 0.676 1.00 98.56 105 PHE A O 1
ATOM 861 N N . LEU A 1 106 ? 3.934 10.988 0.354 1.00 98.12 106 LEU A N 1
ATOM 862 C CA . LEU A 1 106 ? 4.286 12.233 1.028 1.00 98.12 106 LEU A CA 1
ATOM 863 C C . LEU A 1 106 ? 3.838 13.455 0.216 1.00 98.12 106 LEU A C 1
ATOM 865 O O . LEU A 1 106 ? 3.204 14.347 0.776 1.00 98.12 106 LEU A O 1
ATOM 869 N N . LEU A 1 107 ? 4.131 13.483 -1.089 1.00 98.12 107 LEU A N 1
ATOM 870 C CA . LEU A 1 107 ? 3.749 14.584 -1.982 1.00 98.12 107 LEU A CA 1
ATOM 871 C C . LEU A 1 107 ? 2.226 14.757 -2.084 1.00 98.12 107 LEU A C 1
ATOM 873 O O . LEU A 1 107 ? 1.748 15.887 -2.120 1.00 98.12 107 LEU A O 1
ATOM 877 N N . ASP A 1 108 ? 1.468 13.659 -2.072 1.00 97.81 108 ASP A N 1
ATOM 878 C CA . ASP A 1 108 ? -0.003 13.669 -2.087 1.00 97.81 108 ASP A CA 1
ATOM 879 C C . ASP A 1 108 ? -0.617 13.881 -0.682 1.00 97.81 108 ASP A C 1
ATOM 881 O O . ASP A 1 108 ? -1.835 13.900 -0.509 1.00 97.81 108 ASP A O 1
ATOM 885 N N . GLY A 1 109 ? 0.214 14.047 0.357 1.00 97.75 109 GLY A N 1
ATOM 886 C CA . GLY A 1 109 ? -0.241 14.346 1.718 1.00 97.75 109 GLY A CA 1
ATOM 887 C C . GLY A 1 109 ? -1.046 13.214 2.364 1.00 97.75 109 GLY A C 1
ATOM 888 O O . GLY A 1 109 ? -1.917 13.463 3.202 1.00 97.75 109 GLY A O 1
ATOM 889 N N . LEU A 1 110 ? -0.783 11.957 1.991 1.00 97.94 110 LEU A N 1
ATOM 890 C CA . LEU A 1 110 ? -1.585 10.819 2.445 1.00 97.94 110 LEU A CA 1
ATOM 891 C C . LEU A 1 110 ? -1.367 10.467 3.920 1.00 97.94 110 LEU A C 1
ATOM 893 O O . LEU A 1 110 ? -2.206 9.783 4.503 1.00 97.94 110 LEU A O 1
ATOM 897 N N . GLY A 1 111 ? -0.276 10.919 4.543 1.00 94.81 111 GLY A N 1
ATOM 898 C CA . GLY A 1 111 ? 0.016 10.615 5.949 1.00 94.81 111 GLY A CA 1
ATOM 899 C C . GLY A 1 111 ? 0.162 9.113 6.234 1.00 94.81 111 GLY A C 1
ATOM 900 O O . GLY A 1 111 ? -0.071 8.680 7.358 1.00 94.81 111 GLY A O 1
ATOM 901 N N . ILE A 1 112 ? 0.503 8.319 5.213 1.00 97.81 112 ILE A N 1
ATOM 902 C CA . ILE A 1 112 ? 0.758 6.880 5.326 1.00 97.81 112 ILE A CA 1
ATOM 903 C C . ILE A 1 112 ? 2.191 6.682 5.809 1.00 97.81 112 ILE A C 1
ATOM 905 O O . ILE A 1 112 ? 3.132 7.221 5.219 1.00 97.81 112 ILE A O 1
ATOM 909 N N . ARG A 1 113 ? 2.384 5.856 6.839 1.00 98.19 113 ARG A N 1
ATOM 910 C CA . ARG A 1 113 ? 3.729 5.421 7.218 1.00 98.19 113 ARG A CA 1
ATOM 911 C C . ARG A 1 113 ? 4.180 4.311 6.271 1.00 98.19 113 ARG A C 1
ATOM 913 O O . ARG A 1 113 ? 3.573 3.245 6.226 1.00 98.19 113 ARG A O 1
ATOM 920 N N . THR A 1 114 ? 5.257 4.561 5.534 1.00 98.44 114 THR A N 1
ATOM 921 C CA . THR A 1 114 ? 5.763 3.644 4.502 1.00 98.44 114 THR A CA 1
ATOM 922 C C . THR A 1 114 ? 7.067 2.997 4.963 1.00 98.44 114 THR A C 1
ATOM 924 O O . THR A 1 114 ? 8.033 3.693 5.277 1.00 98.44 114 THR A O 1
ATOM 927 N N . LEU A 1 115 ? 7.096 1.668 5.047 1.00 98.69 115 LEU A N 1
ATOM 928 C CA . LEU A 1 115 ? 8.150 0.889 5.698 1.00 98.69 115 LEU A CA 1
ATOM 929 C C . LEU A 1 115 ? 8.799 -0.080 4.709 1.00 98.69 115 LEU A C 1
ATOM 931 O O . LEU A 1 115 ? 8.099 -0.843 4.047 1.00 98.69 115 LEU A O 1
ATOM 935 N N . LEU A 1 116 ? 10.131 -0.085 4.652 1.00 98.62 116 LEU A N 1
ATOM 936 C CA . LEU A 1 116 ? 10.896 -1.139 3.992 1.00 98.62 116 LEU A CA 1
ATOM 937 C C . LEU A 1 116 ? 11.067 -2.300 4.975 1.00 98.62 116 LEU A C 1
ATOM 939 O O . LEU A 1 116 ? 11.659 -2.131 6.043 1.00 98.62 116 LEU A O 1
ATOM 943 N N . GLN A 1 117 ? 10.541 -3.467 4.624 1.00 98.25 117 GLN A N 1
ATOM 944 C CA . GLN A 1 117 ? 10.635 -4.677 5.431 1.00 98.25 117 GLN A CA 1
ATOM 945 C C . GLN A 1 117 ? 10.796 -5.894 4.510 1.00 98.25 117 GLN A C 1
ATOM 947 O O . GLN A 1 117 ? 9.781 -6.489 4.144 1.00 98.25 117 GLN A O 1
ATOM 952 N N . PRO A 1 118 ? 12.037 -6.255 4.131 1.00 94.56 118 PRO A N 1
ATOM 953 C CA . PRO A 1 118 ? 12.342 -7.415 3.290 1.00 94.56 118 PRO A CA 1
ATOM 954 C C . PRO A 1 118 ? 11.851 -8.731 3.890 1.00 94.56 118 PRO A C 1
ATOM 956 O O . PRO A 1 118 ? 11.830 -8.868 5.140 1.00 94.56 118 PRO A O 1
#

Solvent-accessible surface area (backbone atoms only — not comparable to full-atom values): 6573 Å² total; per-residue (Å²): 132,56,68,69,37,38,55,49,34,22,68,76,45,70,40,60,72,97,48,68,38,78,52,96,92,42,81,30,52,18,66,43,79,96,65,38,31,36,30,39,64,48,51,79,52,44,83,45,34,39,90,87,80,47,48,66,34,65,69,35,53,76,70,38,51,57,61,50,52,52,53,51,51,54,52,50,38,51,52,30,70,75,43,76,82,38,39,53,39,40,36,17,41,38,66,50,44,31,53,50,49,44,51,50,39,56,76,71,64,45,82,63,48,68,41,78,55,111

Sequence (118 aa):
MSEVARDYQARITGFAPFTEWSFAGIDFDGFRSSECMLQEAKARYDQFFDPEDGEPRLFFSLGGGERKIMRQASAQARATRANPPSQLNWYFMEPIAHEYFARLFLLDGLGIRTLLQP

Secondary structure (DSSP, 8-state):
--HHHHHHHHHHH-PPTT--EEETTEEESEEEGGGTEEEEEE-S-GGGB-TTT-PBPHHHHHTTHHHHHHHHHHHHHHHHHTSTT-EEEEEESSHHHHHHHHHHHHHTT---EEEE--

Nearest PDB structures (foldseek):
  7dym-assembly1_A  TM=9.108E-01  e=1.186E-07  Pseudomonas aeruginosa PAO1
  6uak-assembly1_A-2  TM=6.504E-01  e=4.243E+00  Lachnospiraceae bacterium C6A11
  6rjd-assembly1_C  TM=4.599E-01  e=5.475E+00  Streptococcus thermophilus DGCC 7710

Radius of gyration: 13.88 Å; Cα contacts (8 Å, |Δi|>4): 198; chains: 1; bounding box: 35×32×39 Å

InterPro domains:
  IPR028904 Tox-REase-5 domain [PF15648] (6-95)

Organism: NCBI:txid3024399

Foldseek 3Di:
DDPQQQVQLCVVAVDHGPDWDAAPNAIASHADPVQLETEHEAEPCCVQADPPPLHGDPCCVVVCVVVVVVVNLQVVLVRQVVDPPHAYEYEYQDDSVQVVVVVVCVVVVSNYHGYYDD